Protein AF-A0A9E2Q1B6-F1 (afdb_monomer_lite)

Secondary structure (DSSP, 8-state):
--HHHHHHHHHHHHHHHHHHHHHTT--HHHHHHHHHHHHHHHHHHHHHHHHHHHHHHHHH-TTSTT---SHHHHHHHHT-GGGG--

Radius of gyration: 20.8 Å; chains: 1; bounding box: 37×42×51 Å

Foldseek 3Di:
DPPPVVVVVVVVVVVVVVVVVVCPPDDPVRVVVVVVVVVVVVVVVVLLVVLLVVLLCLCCDPPHPNHDPDVVVSVVCSPDVVSVVD

Sequence (86 aa):
MAKKKENNRSVEKTLWASADKLRKNMDAAEYKHIVLGLIFLKYISDAFEEKYEQLKLDFENPESEWYIKEPDAQYGALNDRDEYRG

pLDDT: mean 84.47, std 12.29, range [49.72, 96.19]

Structure (mmCIF, N/CA/C/O backbone):
data_AF-A0A9E2Q1B6-F1
#
_entry.id   AF-A0A9E2Q1B6-F1
#
loop_
_atom_site.group_PDB
_atom_site.id
_atom_site.type_symbol
_atom_site.label_atom_id
_atom_site.label_alt_id
_atom_site.label_comp_id
_atom_site.label_asym_id
_atom_site.label_entity_id
_atom_site.label_seq_id
_atom_site.pdbx_PDB_ins_code
_atom_site.Cartn_x
_atom_site.Cartn_y
_atom_site.Cartn_z
_atom_site.occupancy
_atom_site.B_iso_or_equiv
_atom_site.auth_seq_id
_atom_site.auth_comp_id
_atom_site.auth_asym_id
_atom_site.auth_atom_id
_atom_site.pdbx_PDB_model_num
ATOM 1 N N . MET A 1 1 ? -9.772 -34.499 14.137 1.00 49.72 1 MET A N 1
ATOM 2 C CA . MET A 1 1 ? -9.334 -33.217 13.534 1.00 49.72 1 MET A CA 1
ATOM 3 C C . MET A 1 1 ? -9.811 -31.998 14.355 1.00 49.72 1 MET A C 1
ATOM 5 O O . MET A 1 1 ? -10.502 -31.144 13.822 1.00 49.72 1 MET A O 1
ATOM 9 N N . ALA A 1 2 ? -9.458 -31.880 15.648 1.00 56.50 2 ALA A N 1
ATOM 10 C CA . ALA A 1 2 ? -10.039 -30.857 16.548 1.00 56.50 2 ALA A CA 1
ATOM 11 C C . ALA A 1 2 ? -9.069 -29.749 17.032 1.00 56.50 2 ALA A C 1
ATOM 13 O O . ALA A 1 2 ? -9.519 -28.752 17.585 1.00 56.50 2 ALA A O 1
ATOM 14 N N . LYS A 1 3 ? -7.753 -29.861 16.791 1.00 57.62 3 LYS A N 1
ATOM 15 C CA . LYS A 1 3 ? -6.748 -28.934 17.360 1.00 57.62 3 LYS A CA 1
ATOM 16 C C . LYS A 1 3 ? -6.644 -27.554 16.686 1.00 57.62 3 LYS A C 1
ATOM 18 O O . LYS A 1 3 ? -6.135 -26.626 17.299 1.00 57.62 3 LYS A O 1
ATOM 23 N N . LYS A 1 4 ? -7.126 -27.375 15.449 1.00 54.12 4 LYS A N 1
ATOM 24 C CA . LYS A 1 4 ? -6.940 -26.111 14.696 1.00 54.12 4 LYS A CA 1
ATOM 25 C C . LYS A 1 4 ? -7.891 -24.983 15.137 1.00 54.12 4 LYS A C 1
ATOM 27 O O . LYS A 1 4 ? -7.566 -23.814 14.975 1.00 54.12 4 LYS A O 1
ATOM 32 N N . LYS A 1 5 ? -9.053 -25.319 15.715 1.00 55.09 5 LYS A N 1
ATOM 33 C CA . LYS A 1 5 ? -10.111 -24.346 16.060 1.00 55.09 5 LYS A CA 1
ATOM 34 C C . LYS A 1 5 ? -9.902 -23.670 17.425 1.00 55.09 5 LYS A C 1
ATOM 36 O O . LYS A 1 5 ? -10.336 -22.537 17.603 1.00 55.09 5 LYS A O 1
ATOM 41 N N . GLU A 1 6 ? -9.226 -24.332 18.369 1.00 58.16 6 GLU A N 1
ATOM 42 C CA . GLU A 1 6 ? -8.869 -23.732 19.668 1.00 58.16 6 GLU A CA 1
ATOM 43 C C . GLU A 1 6 ? -7.772 -22.672 19.548 1.00 58.16 6 GLU A C 1
ATOM 45 O O . GLU A 1 6 ? -7.898 -21.602 20.143 1.00 58.16 6 GLU A O 1
ATOM 50 N N . ASN A 1 7 ? -6.740 -22.925 18.735 1.00 63.91 7 ASN A N 1
ATOM 51 C CA . ASN A 1 7 ? -5.626 -21.988 18.569 1.00 63.91 7 ASN A CA 1
ATOM 52 C C . ASN A 1 7 ? -6.076 -20.639 17.986 1.00 63.91 7 ASN A C 1
ATOM 54 O O . ASN A 1 7 ? -5.638 -19.603 18.474 1.00 63.91 7 ASN A O 1
ATOM 58 N N . ASN A 1 8 ? -7.002 -20.626 17.018 1.00 66.31 8 ASN A N 1
ATOM 59 C CA . ASN A 1 8 ? -7.537 -19.365 16.486 1.00 66.31 8 ASN A CA 1
ATOM 60 C C . ASN A 1 8 ? -8.274 -18.550 17.554 1.00 66.31 8 ASN A C 1
ATOM 62 O O . ASN A 1 8 ? -8.022 -17.358 17.683 1.00 66.31 8 ASN A O 1
ATOM 66 N N . ARG A 1 9 ? -9.112 -19.190 18.381 1.00 69.19 9 ARG A N 1
ATOM 67 C CA . ARG A 1 9 ? -9.814 -18.491 19.473 1.00 69.19 9 ARG A CA 1
ATOM 68 C C . ARG A 1 9 ? -8.855 -17.919 20.514 1.00 69.19 9 ARG A C 1
ATOM 70 O O . ARG A 1 9 ? -9.149 -16.894 21.121 1.00 69.19 9 ARG A O 1
ATOM 77 N N . SER A 1 10 ? -7.737 -18.599 20.762 1.00 79.56 10 SER A N 1
ATOM 78 C CA . SER A 1 10 ? -6.686 -18.114 21.660 1.00 79.56 10 SER A CA 1
ATOM 79 C C . SER A 1 10 ? -6.014 -16.860 21.099 1.00 79.56 10 SER A C 1
ATOM 81 O O . SER A 1 10 ? -5.869 -15.882 21.829 1.00 79.56 10 SER A O 1
ATOM 83 N N . VAL A 1 11 ? -5.656 -16.863 19.814 1.00 84.44 11 VAL A N 1
ATOM 84 C CA . VAL A 1 11 ? -5.032 -15.713 19.147 1.00 84.44 11 VAL A CA 1
ATOM 85 C C . VAL A 1 11 ? -5.999 -14.532 19.082 1.00 84.44 11 VAL A C 1
ATOM 87 O O . VAL A 1 11 ? -5.632 -13.429 19.476 1.00 84.44 11 VAL A O 1
ATOM 90 N N . GLU A 1 12 ? -7.252 -14.768 18.688 1.00 82.75 12 GLU A N 1
ATOM 91 C CA . GLU A 1 12 ? -8.315 -13.756 18.674 1.00 82.75 12 GLU A CA 1
ATOM 92 C C . GLU A 1 12 ? -8.488 -13.101 20.049 1.00 82.75 12 GLU A C 1
ATOM 94 O O . GLU A 1 12 ? -8.493 -11.877 20.146 1.00 82.75 12 GLU A O 1
ATOM 99 N N . LYS A 1 13 ? -8.557 -13.893 21.130 1.00 86.19 13 LYS A N 1
ATOM 100 C CA . LYS A 1 13 ? -8.661 -13.365 22.501 1.00 86.19 13 LYS A CA 1
ATOM 101 C C . LYS A 1 13 ? -7.455 -12.523 22.902 1.00 86.19 13 LYS A C 1
ATOM 103 O O . LYS A 1 13 ? -7.634 -11.480 23.527 1.00 86.19 13 LYS A O 1
ATOM 108 N N . THR A 1 14 ? -6.244 -12.959 22.564 1.00 86.12 14 THR A N 1
ATOM 109 C CA . THR A 1 14 ? -5.021 -12.210 22.883 1.00 86.12 14 THR A CA 1
ATOM 110 C C . THR A 1 14 ? -4.964 -10.895 22.107 1.00 86.12 14 THR A C 1
ATOM 112 O O . THR A 1 14 ? -4.644 -9.858 22.691 1.00 86.12 14 THR A O 1
ATOM 115 N N . LEU A 1 15 ? -5.333 -10.903 20.824 1.00 82.94 15 LEU A N 1
ATOM 116 C CA . LEU A 1 15 ? -5.427 -9.695 20.002 1.00 82.94 15 LEU A CA 1
ATOM 117 C C . LEU A 1 15 ? -6.498 -8.738 20.541 1.00 82.94 15 LEU A C 1
ATOM 119 O O . LEU A 1 15 ? -6.228 -7.548 20.688 1.00 82.94 15 LEU A O 1
ATOM 123 N N . TRP A 1 16 ? -7.662 -9.262 20.933 1.00 84.00 16 TRP A N 1
ATOM 124 C CA . TRP A 1 16 ? -8.750 -8.478 21.519 1.00 84.00 16 TRP A CA 1
ATOM 125 C C . TRP A 1 16 ? -8.343 -7.820 22.840 1.00 84.00 16 TRP A C 1
ATOM 127 O O . TRP A 1 16 ? -8.524 -6.620 23.015 1.00 84.00 16 TRP A O 1
ATOM 137 N N . ALA A 1 17 ? -7.710 -8.574 23.743 1.00 85.06 17 ALA A N 1
ATOM 138 C CA . ALA A 1 17 ? -7.219 -8.051 25.017 1.00 85.06 17 ALA A CA 1
ATOM 139 C C . ALA A 1 17 ? -6.090 -7.019 24.844 1.00 85.06 17 ALA A C 1
ATOM 141 O O . ALA A 1 17 ? -5.956 -6.100 25.651 1.00 85.06 17 ALA A O 1
ATOM 142 N N . SER A 1 18 ? -5.265 -7.161 23.804 1.00 84.00 18 SER A N 1
ATOM 143 C CA . SER A 1 18 ? -4.199 -6.203 23.489 1.00 84.00 18 SER A CA 1
ATOM 144 C C . SER A 1 18 ? -4.777 -4.904 22.922 1.00 84.00 18 SER A C 1
ATOM 146 O O . SER A 1 18 ? -4.374 -3.821 23.343 1.00 84.00 18 SER A O 1
ATOM 148 N N . ALA A 1 19 ? -5.771 -5.005 22.035 1.00 80.19 19 ALA A N 1
ATOM 149 C CA . ALA A 1 19 ? -6.502 -3.861 21.500 1.00 80.19 19 ALA A CA 1
ATOM 150 C C . ALA A 1 19 ? -7.272 -3.104 22.597 1.00 80.19 19 ALA A C 1
ATOM 152 O O . ALA A 1 19 ? -7.219 -1.876 22.642 1.00 80.19 19 ALA A O 1
ATOM 153 N N . ASP A 1 20 ? -7.916 -3.825 23.519 1.00 78.25 20 ASP A N 1
ATOM 154 C CA . ASP A 1 20 ? -8.652 -3.244 24.650 1.00 78.25 20 ASP A CA 1
ATOM 155 C C . ASP A 1 20 ? -7.723 -2.451 25.589 1.00 78.25 20 ASP A C 1
ATOM 157 O O . ASP A 1 20 ? -8.017 -1.319 25.974 1.00 78.25 20 ASP A O 1
ATOM 161 N N . LYS A 1 21 ? -6.520 -2.979 25.862 1.00 80.75 21 LYS A N 1
ATOM 162 C CA . LYS A 1 21 ? -5.485 -2.274 26.639 1.00 80.75 21 LYS A CA 1
ATOM 163 C C . LYS A 1 21 ? -4.974 -1.002 25.959 1.00 80.75 21 LYS A C 1
ATOM 165 O O . LYS A 1 21 ? -4.697 -0.023 26.648 1.00 80.75 21 LYS A O 1
ATOM 170 N N . LEU A 1 22 ? -4.831 -1.008 24.632 1.00 74.00 22 LEU A N 1
ATOM 171 C CA . LEU A 1 22 ? -4.364 0.151 23.861 1.00 74.00 22 LEU A CA 1
ATOM 172 C C . LEU A 1 22 ? -5.437 1.242 23.735 1.00 74.00 22 LEU A C 1
ATOM 174 O O . LEU A 1 22 ? -5.097 2.418 23.623 1.00 74.00 22 LEU A O 1
ATOM 178 N N . ARG A 1 23 ? -6.723 0.870 23.787 1.00 68.56 23 ARG A N 1
ATOM 179 C CA . ARG A 1 23 ? -7.853 1.790 23.609 1.00 68.56 23 ARG A CA 1
ATOM 180 C C . ARG A 1 23 ? -7.965 2.848 24.721 1.00 68.56 23 ARG A C 1
ATOM 182 O O . ARG A 1 23 ? -8.367 3.969 24.419 1.00 68.56 23 ARG A O 1
ATOM 189 N N . LYS A 1 24 ? -7.608 2.534 25.980 1.00 70.19 24 LYS A N 1
ATOM 190 C CA . LYS A 1 24 ? -7.858 3.397 27.168 1.00 70.19 24 LYS A CA 1
ATOM 191 C C . LYS A 1 24 ? -9.330 3.900 27.217 1.00 70.19 24 LYS A C 1
ATOM 193 O O . LYS A 1 24 ? -10.179 3.377 26.502 1.00 70.19 24 LYS A O 1
ATOM 198 N N . ASN A 1 25 ? -9.670 4.883 28.067 1.00 62.06 25 ASN A N 1
ATOM 199 C CA . ASN A 1 25 ? -11.033 5.454 28.211 1.00 62.06 25 ASN A CA 1
ATOM 200 C C . ASN A 1 25 ? -11.499 6.288 26.992 1.00 62.06 25 ASN A C 1
ATOM 202 O O . ASN A 1 25 ? -12.021 7.386 27.153 1.00 62.06 25 ASN A O 1
ATOM 206 N N . MET A 1 26 ? -11.269 5.820 25.771 1.00 66.56 26 MET A N 1
ATOM 207 C CA . MET A 1 26 ? -11.764 6.478 24.569 1.00 66.56 26 MET A CA 1
ATOM 208 C C . MET A 1 26 ? -13.219 6.076 24.335 1.00 66.56 26 MET A C 1
ATOM 210 O O . MET A 1 26 ? -13.561 4.892 24.446 1.00 66.56 26 MET A O 1
ATOM 214 N N . ASP A 1 27 ? -14.081 7.043 24.027 1.00 70.75 27 ASP A N 1
ATOM 215 C CA . ASP A 1 27 ? -15.485 6.766 23.743 1.00 70.75 27 ASP A CA 1
ATOM 216 C C . ASP A 1 27 ? -15.625 5.968 22.433 1.00 70.75 27 ASP A C 1
ATOM 218 O O . ASP A 1 27 ? -14.814 6.071 21.509 1.00 70.75 27 ASP A O 1
ATOM 222 N N . ALA A 1 28 ? -16.657 5.128 22.333 1.00 66.25 28 ALA A N 1
ATOM 223 C CA . ALA A 1 28 ? -16.918 4.348 21.125 1.00 66.25 28 ALA A CA 1
ATO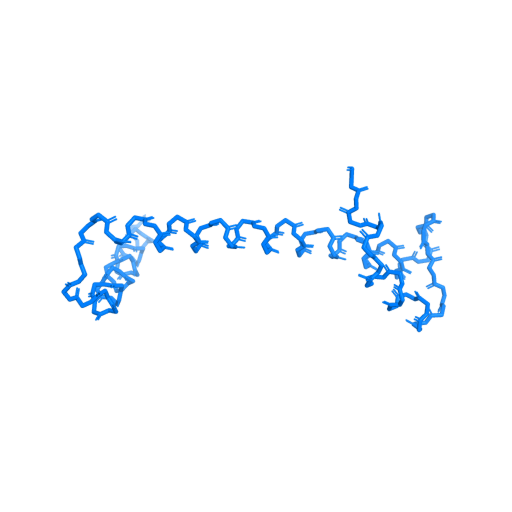M 224 C C . ALA A 1 28 ? -17.128 5.243 19.888 1.00 66.25 28 ALA A C 1
ATOM 226 O O . ALA A 1 28 ? -16.780 4.835 18.775 1.00 66.25 28 ALA A O 1
ATOM 227 N N . ALA A 1 29 ? -17.634 6.468 20.082 1.00 72.19 29 ALA A N 1
ATOM 228 C CA . ALA A 1 29 ? -17.794 7.449 19.017 1.00 72.19 29 ALA A CA 1
ATOM 229 C C . ALA A 1 29 ? -16.457 7.959 18.450 1.00 72.19 29 ALA A C 1
ATOM 231 O O . ALA A 1 29 ? -16.396 8.244 17.258 1.00 72.19 29 ALA A O 1
ATOM 232 N N . GLU A 1 30 ? -15.388 8.016 19.248 1.00 71.44 30 GLU A N 1
ATOM 233 C CA . GLU A 1 30 ? -14.043 8.414 18.803 1.00 71.44 30 GLU A CA 1
ATOM 234 C C . GLU A 1 30 ? -13.261 7.220 18.233 1.00 71.44 30 GLU A C 1
ATOM 236 O O . GLU A 1 30 ? -12.588 7.337 17.207 1.00 71.44 30 GLU A O 1
ATOM 241 N N . TYR A 1 31 ? -13.435 6.030 18.822 1.00 72.44 31 TYR A N 1
ATOM 242 C CA . TYR A 1 31 ? -12.774 4.799 18.377 1.00 72.44 31 TYR A CA 1
ATOM 243 C C . TYR A 1 31 ? -13.111 4.427 16.926 1.00 72.44 31 TYR A C 1
ATOM 245 O O . TYR A 1 31 ? -12.232 3.973 16.192 1.00 72.44 31 TYR A O 1
ATO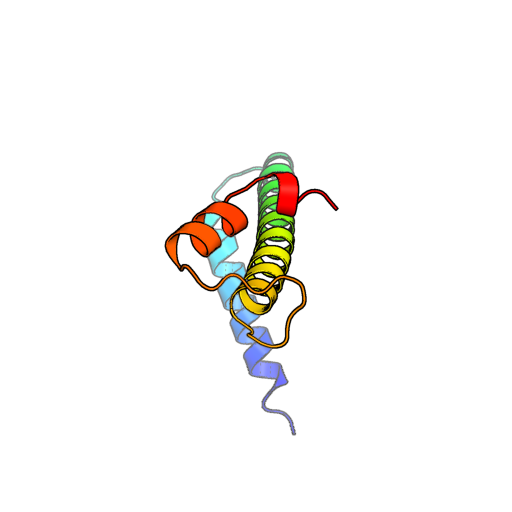M 253 N N . LYS A 1 32 ? -14.355 4.662 16.473 1.00 79.00 32 LYS A N 1
ATOM 254 C CA . LYS A 1 32 ? -14.761 4.346 15.091 1.00 79.00 32 LYS A CA 1
ATOM 255 C C . LYS A 1 32 ? -13.931 5.106 14.053 1.00 79.00 32 LYS A C 1
ATOM 257 O O . LYS A 1 32 ? -13.600 4.536 13.023 1.00 79.00 32 LYS A O 1
ATOM 262 N N . HIS A 1 33 ? -13.566 6.362 14.321 1.00 82.06 33 HIS A N 1
ATOM 263 C CA . HIS A 1 33 ? -12.812 7.183 13.374 1.00 82.06 33 HIS A CA 1
ATOM 264 C C . HIS A 1 33 ? -11.364 6.710 13.258 1.00 82.06 33 HIS A C 1
ATOM 266 O O . HIS A 1 33 ? -10.842 6.611 12.152 1.00 82.06 33 HIS A O 1
ATOM 272 N N . ILE A 1 34 ? -10.752 6.339 14.384 1.00 83.19 34 ILE A N 1
ATOM 273 C CA . ILE A 1 34 ? -9.390 5.799 14.405 1.00 83.19 34 ILE A CA 1
ATOM 274 C C . ILE A 1 34 ? -9.348 4.438 13.712 1.00 83.19 34 ILE A C 1
ATOM 276 O O . ILE A 1 34 ? -8.518 4.223 12.836 1.00 83.19 34 ILE A O 1
ATOM 280 N N . VAL A 1 35 ? -10.263 3.526 14.052 1.00 85.69 35 VAL A N 1
ATOM 281 C CA . VAL A 1 35 ? -10.284 2.181 13.458 1.00 85.69 35 VAL A CA 1
ATOM 282 C C . VAL A 1 35 ? -10.591 2.229 11.965 1.00 85.69 35 VAL A C 1
ATOM 284 O O . VAL A 1 35 ? -9.897 1.572 11.195 1.00 85.69 35 VAL A O 1
ATOM 287 N N . LEU A 1 36 ? -11.575 3.026 11.534 1.00 88.50 36 LEU A N 1
ATOM 288 C CA . LEU A 1 36 ? -11.855 3.209 10.107 1.00 88.50 36 LEU A CA 1
ATOM 289 C C . LEU A 1 36 ? -10.659 3.839 9.383 1.00 88.50 36 LEU A C 1
ATOM 291 O O . LEU A 1 36 ? -10.331 3.401 8.286 1.00 88.50 36 LEU A O 1
ATOM 295 N N . GLY A 1 37 ? -9.969 4.797 10.011 1.00 90.19 37 GLY A N 1
ATOM 296 C CA . GLY A 1 37 ? -8.736 5.378 9.480 1.00 90.19 37 GLY A CA 1
ATOM 297 C C . GLY A 1 37 ? -7.614 4.349 9.315 1.00 90.19 37 GLY A C 1
ATOM 298 O O . GLY A 1 37 ? -6.961 4.323 8.277 1.00 90.19 37 GLY A O 1
ATOM 299 N N . LEU A 1 38 ? -7.422 3.458 10.291 1.00 91.44 38 LEU A N 1
ATOM 300 C CA . LEU A 1 38 ? -6.412 2.396 10.226 1.00 91.44 38 LEU A CA 1
ATOM 301 C C . LEU A 1 38 ? -6.753 1.321 9.186 1.00 91.44 38 LEU A C 1
ATOM 303 O O . LEU A 1 38 ? -5.861 0.868 8.476 1.00 91.44 38 LEU A O 1
ATOM 307 N N . ILE A 1 39 ? -8.026 0.931 9.067 1.00 91.56 39 ILE A N 1
ATOM 308 C CA . ILE A 1 39 ? -8.481 -0.007 8.027 1.00 91.56 39 ILE A CA 1
ATOM 309 C C . ILE A 1 39 ? -8.274 0.607 6.643 1.00 91.56 39 ILE A C 1
ATOM 311 O O . ILE A 1 39 ? -7.765 -0.059 5.747 1.00 91.56 39 ILE A O 1
ATOM 315 N N . PHE A 1 40 ? -8.637 1.878 6.477 1.00 93.88 40 PHE A N 1
ATOM 316 C CA . PHE A 1 40 ? -8.436 2.601 5.228 1.00 93.88 40 PHE A CA 1
ATOM 317 C C . PHE A 1 40 ? -6.951 2.724 4.870 1.00 93.88 40 PHE A C 1
ATOM 319 O O . PHE A 1 40 ? -6.575 2.455 3.732 1.00 93.88 40 PHE A O 1
ATOM 326 N N . LEU A 1 41 ? -6.098 3.065 5.843 1.00 94.06 41 LEU A N 1
ATOM 327 C CA . LEU A 1 41 ? -4.652 3.12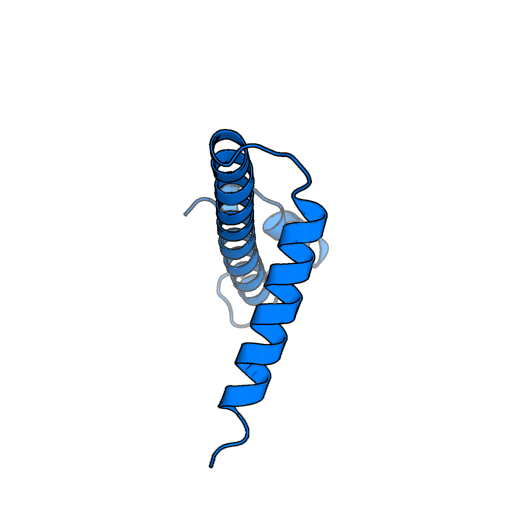8 5.643 1.00 94.06 41 LEU A CA 1
ATOM 328 C C . LEU A 1 41 ? -4.096 1.767 5.223 1.00 94.06 41 LEU A C 1
ATOM 330 O O . LEU A 1 41 ? -3.384 1.693 4.231 1.00 94.06 41 LEU A O 1
ATOM 334 N N . LYS A 1 42 ? -4.475 0.692 5.927 1.00 94.75 42 LYS A N 1
ATOM 335 C CA . LYS A 1 42 ? -4.083 -0.675 5.569 1.00 94.75 42 LYS A CA 1
ATOM 336 C C . LYS A 1 42 ? -4.525 -1.024 4.149 1.00 94.75 42 LYS A C 1
ATOM 338 O O . LYS A 1 42 ? -3.723 -1.533 3.384 1.00 94.75 42 LYS A O 1
ATOM 343 N N . TYR A 1 43 ? -5.763 -0.702 3.781 1.00 95.44 43 TYR A N 1
ATOM 344 C CA . TYR A 1 43 ? -6.277 -0.961 2.439 1.00 95.44 43 TYR A CA 1
ATOM 345 C C . TYR A 1 43 ? -5.456 -0.260 1.346 1.00 95.44 43 TYR A C 1
ATOM 347 O O . TYR A 1 43 ? -5.084 -0.897 0.366 1.00 95.44 43 TYR A O 1
ATOM 355 N N . ILE A 1 44 ? -5.141 1.030 1.515 1.00 94.12 44 ILE A N 1
ATOM 356 C CA . ILE A 1 44 ? -4.319 1.760 0.538 1.00 94.12 44 ILE A CA 1
ATOM 357 C C . ILE A 1 44 ? -2.891 1.223 0.510 1.00 94.12 44 ILE A C 1
ATOM 359 O O . ILE A 1 44 ? -2.338 1.060 -0.574 1.00 94.12 44 ILE A O 1
ATOM 363 N N . SER A 1 45 ? -2.297 0.948 1.673 1.00 95.06 45 SER A N 1
ATOM 364 C CA . SER A 1 45 ? -0.959 0.361 1.749 1.00 95.06 45 SER A CA 1
ATOM 365 C C . SER A 1 45 ? -0.888 -0.969 1.004 1.00 95.06 45 SER A C 1
ATOM 367 O O . SER A 1 45 ? 0.051 -1.168 0.247 1.00 95.06 45 SER A O 1
ATOM 369 N N . ASP A 1 46 ? -1.902 -1.823 1.146 1.00 96.06 46 ASP A N 1
ATOM 370 C CA . ASP A 1 46 ? -1.941 -3.134 0.491 1.00 96.06 46 ASP A CA 1
ATOM 371 C C . ASP A 1 46 ? -2.118 -3.014 -1.017 1.00 96.06 46 ASP A C 1
ATOM 373 O O . ASP A 1 46 ? -1.411 -3.671 -1.773 1.00 96.06 46 ASP A O 1
ATOM 377 N N . ALA A 1 47 ? -3.021 -2.139 -1.465 1.00 94.62 47 ALA A N 1
ATOM 378 C CA . ALA A 1 47 ? -3.218 -1.886 -2.888 1.00 94.62 47 ALA A CA 1
ATOM 379 C C . ALA A 1 47 ? -1.958 -1.294 -3.545 1.00 94.62 47 ALA A C 1
ATOM 381 O O . ALA A 1 47 ? -1.627 -1.636 -4.680 1.00 94.62 47 ALA A O 1
ATOM 382 N N . PHE A 1 48 ? -1.250 -0.412 -2.833 1.00 94.50 48 PHE A N 1
ATOM 383 C CA . PHE A 1 48 ? 0.014 0.150 -3.298 1.00 94.50 48 PHE A CA 1
ATOM 384 C C . PHE A 1 48 ? 1.115 -0.912 -3.356 1.00 94.50 48 PHE A C 1
ATOM 386 O O . PHE A 1 48 ? 1.793 -1.017 -4.371 1.00 94.50 48 PHE A O 1
ATOM 393 N N . GLU A 1 49 ? 1.275 -1.710 -2.299 1.00 95.50 49 GLU A N 1
ATOM 394 C CA . GLU A 1 49 ? 2.281 -2.774 -2.226 1.00 95.50 49 GLU A CA 1
ATOM 395 C C . GLU A 1 49 ? 2.052 -3.833 -3.312 1.00 95.50 49 GLU A C 1
ATOM 397 O O . GLU A 1 49 ? 2.992 -4.227 -3.996 1.00 95.50 49 GLU A O 1
ATOM 402 N N . GLU A 1 50 ? 0.798 -4.220 -3.561 1.00 95.94 50 GLU A N 1
ATOM 403 C CA . GLU A 1 50 ? 0.452 -5.135 -4.652 1.00 95.94 50 GLU A CA 1
ATOM 404 C C . GLU A 1 50 ? 0.879 -4.583 -6.020 1.00 95.94 50 GLU A C 1
ATOM 406 O O . GLU A 1 50 ? 1.456 -5.309 -6.832 1.00 95.94 50 GLU A O 1
ATOM 411 N N . LYS A 1 51 ? 0.626 -3.295 -6.281 1.00 95.19 51 LYS A N 1
ATOM 412 C CA . LYS A 1 51 ? 1.033 -2.644 -7.533 1.00 95.19 51 LYS A CA 1
ATOM 413 C C . LYS A 1 51 ? 2.544 -2.483 -7.646 1.00 95.19 51 LYS A C 1
ATOM 415 O O . LYS A 1 51 ? 3.091 -2.733 -8.715 1.00 95.19 51 LYS A O 1
ATOM 420 N N . TYR A 1 52 ? 3.208 -2.119 -6.553 1.00 95.50 52 TYR A N 1
ATOM 421 C CA . TYR A 1 52 ? 4.661 -2.000 -6.485 1.00 95.50 52 TYR A CA 1
ATOM 422 C C . TYR A 1 52 ? 5.340 -3.325 -6.849 1.00 95.50 52 TYR A C 1
ATOM 424 O O . TYR A 1 52 ? 6.225 -3.352 -7.700 1.00 95.50 52 TYR A O 1
ATOM 432 N N . GLU A 1 53 ? 4.899 -4.435 -6.251 1.00 96.19 53 GLU A N 1
ATOM 433 C CA . GLU A 1 53 ? 5.472 -5.756 -6.525 1.00 96.19 53 GLU A CA 1
ATOM 434 C C . GLU A 1 53 ? 5.203 -6.213 -7.967 1.00 96.19 53 GLU A C 1
ATOM 436 O O . GLU A 1 53 ? 6.087 -6.796 -8.590 1.00 96.19 53 GLU A O 1
ATOM 441 N N . GLN A 1 54 ? 4.029 -5.904 -8.532 1.00 95.06 54 GLN A N 1
ATOM 442 C CA . GLN A 1 54 ? 3.739 -6.161 -9.951 1.00 95.06 54 GLN A CA 1
ATOM 443 C C . GLN A 1 54 ? 4.718 -5.416 -10.869 1.00 95.06 54 GLN A C 1
ATOM 445 O O . GLN A 1 54 ? 5.403 -6.048 -11.668 1.00 95.06 54 GLN A O 1
ATOM 450 N N . LEU A 1 55 ? 4.842 -4.095 -10.704 1.00 94.88 55 LEU A N 1
ATOM 451 C CA . LEU A 1 55 ? 5.745 -3.269 -11.514 1.00 94.88 55 LEU A CA 1
ATOM 452 C C . LEU A 1 55 ? 7.201 -3.707 -11.367 1.00 94.88 55 LEU A C 1
ATOM 454 O O . LEU A 1 55 ? 7.940 -3.779 -12.342 1.00 94.88 55 LEU A O 1
ATOM 458 N N . LYS A 1 56 ? 7.619 -4.048 -10.147 1.00 95.25 56 LYS A N 1
ATOM 459 C CA . LYS A 1 56 ? 8.975 -4.524 -9.882 1.00 95.25 56 LYS A CA 1
ATOM 460 C C . LYS A 1 56 ? 9.274 -5.818 -10.629 1.00 95.25 56 LYS A C 1
ATOM 462 O O . LYS A 1 56 ? 10.328 -5.923 -11.250 1.00 95.25 56 LYS A O 1
ATOM 467 N N . LEU A 1 57 ? 8.350 -6.778 -10.603 1.00 95.38 57 LEU A N 1
ATOM 468 C CA . LEU A 1 57 ? 8.490 -8.016 -11.368 1.00 95.38 57 LEU A CA 1
ATOM 469 C C . LEU A 1 57 ? 8.573 -7.738 -12.871 1.00 95.38 57 LEU A C 1
ATOM 471 O O . LEU A 1 57 ? 9.428 -8.312 -13.546 1.00 95.38 57 LEU A O 1
ATOM 475 N N . ASP A 1 58 ? 7.733 -6.840 -13.381 1.00 94.38 58 ASP A N 1
ATOM 476 C CA . ASP A 1 58 ? 7.721 -6.479 -14.797 1.00 94.38 58 ASP A CA 1
ATOM 477 C C . ASP A 1 58 ? 9.013 -5.770 -15.226 1.00 94.38 58 ASP A C 1
ATOM 479 O O . ASP A 1 58 ? 9.508 -6.026 -16.322 1.00 94.38 58 ASP A O 1
ATOM 483 N N . PHE A 1 59 ? 9.595 -4.926 -14.372 1.00 94.50 59 PHE A N 1
ATOM 484 C CA . PHE A 1 59 ? 10.834 -4.204 -14.673 1.00 94.50 59 PHE A CA 1
ATOM 485 C C . PHE A 1 59 ? 12.090 -5.071 -14.519 1.00 94.50 59 PHE A C 1
ATOM 487 O O . PHE A 1 59 ? 13.087 -4.820 -15.197 1.00 94.50 59 PHE A O 1
ATOM 494 N N . GLU A 1 60 ? 12.065 -6.087 -13.650 1.00 93.69 60 GLU A N 1
ATOM 495 C CA . GLU A 1 60 ? 13.191 -7.002 -13.416 1.00 93.69 60 GLU A CA 1
ATOM 496 C C . GLU A 1 60 ? 13.216 -8.195 -14.386 1.00 93.69 60 GLU A C 1
ATOM 498 O O . GLU A 1 60 ? 14.289 -8.749 -14.638 1.00 93.69 60 GLU A O 1
ATOM 503 N N . ASN A 1 61 ? 12.068 -8.604 -14.937 1.00 94.75 61 ASN A N 1
ATOM 504 C CA . ASN A 1 61 ? 11.961 -9.778 -15.802 1.00 94.75 61 ASN A CA 1
ATOM 505 C C . ASN A 1 61 ? 12.427 -9.487 -17.244 1.00 94.75 61 ASN A C 1
ATOM 507 O O . ASN A 1 61 ? 11.730 -8.763 -17.949 1.00 94.75 61 ASN A O 1
ATOM 511 N N . PRO A 1 62 ? 13.510 -10.114 -17.753 1.00 93.31 62 PRO A N 1
ATOM 512 C CA . PRO A 1 62 ? 14.007 -9.885 -19.116 1.00 93.31 62 PRO A CA 1
ATOM 513 C C . PRO A 1 62 ? 13.037 -10.250 -20.248 1.00 93.31 62 PRO A C 1
ATOM 515 O O . PRO A 1 62 ? 13.255 -9.841 -21.386 1.00 93.31 62 PRO A O 1
ATOM 518 N N . GLU A 1 63 ? 12.006 -11.049 -19.964 1.00 94.06 63 GLU A N 1
ATOM 519 C CA . GLU A 1 63 ? 10.970 -11.434 -20.933 1.00 94.06 63 GLU A CA 1
ATOM 520 C C . GLU A 1 63 ? 9.748 -10.499 -20.916 1.00 94.06 63 GLU A C 1
ATOM 522 O O . GLU A 1 63 ? 8.852 -10.644 -21.746 1.00 94.06 63 GLU A O 1
ATOM 527 N N . SER A 1 64 ? 9.692 -9.553 -19.976 1.00 93.88 64 SER A N 1
ATOM 528 C CA . SER A 1 64 ? 8.619 -8.563 -19.877 1.00 93.88 64 SER A CA 1
ATOM 529 C C . SER A 1 64 ? 8.777 -7.460 -20.925 1.00 93.88 64 SER A C 1
ATOM 531 O O . SER A 1 64 ? 9.885 -7.002 -21.204 1.00 93.88 64 SER A O 1
ATOM 533 N N . GLU A 1 65 ? 7.655 -6.966 -21.457 1.00 91.25 65 GLU A N 1
ATOM 534 C CA . GLU A 1 65 ? 7.633 -5.788 -22.340 1.00 91.25 65 GLU A CA 1
ATOM 535 C C . GLU A 1 65 ? 8.139 -4.517 -21.640 1.00 91.25 65 GLU A C 1
ATOM 537 O O . GLU A 1 65 ? 8.624 -3.599 -22.298 1.00 91.25 65 GLU A O 1
ATOM 542 N N . TRP A 1 66 ? 8.059 -4.487 -20.309 1.00 91.31 66 TRP A N 1
ATOM 543 C CA . TRP A 1 66 ? 8.450 -3.357 -19.469 1.00 91.31 66 TRP A CA 1
ATOM 544 C C . TRP A 1 66 ? 9.819 -3.550 -18.807 1.00 91.31 66 TRP A C 1
ATOM 546 O O . TRP A 1 66 ? 10.166 -2.810 -17.892 1.00 91.31 66 TRP A O 1
ATOM 556 N N . TYR A 1 67 ? 10.615 -4.524 -19.257 1.00 94.75 67 TYR A N 1
ATOM 557 C CA . TYR A 1 67 ? 11.938 -4.786 -18.696 1.00 94.75 67 TYR A CA 1
ATOM 558 C C . TYR A 1 67 ? 12.859 -3.561 -18.775 1.00 94.75 67 TYR A C 1
ATOM 560 O O . TYR A 1 67 ? 13.092 -3.002 -19.850 1.00 94.75 67 TYR A O 1
ATOM 568 N N . ILE A 1 68 ? 13.468 -3.197 -17.647 1.00 92.81 68 ILE A N 1
ATOM 569 C CA . ILE A 1 68 ? 14.473 -2.137 -17.567 1.00 92.81 68 ILE A CA 1
ATOM 570 C C . ILE A 1 68 ? 15.793 -2.777 -17.151 1.00 92.81 68 ILE A C 1
ATOM 572 O O . ILE A 1 68 ? 15.879 -3.442 -16.124 1.00 92.81 68 ILE A O 1
ATOM 576 N N . LYS A 1 69 ? 16.851 -2.579 -17.939 1.00 93.12 69 LYS A N 1
ATOM 577 C CA . LYS A 1 69 ? 18.151 -3.215 -17.686 1.00 93.12 69 LYS A CA 1
ATOM 578 C C . LYS A 1 69 ? 18.949 -2.514 -16.585 1.00 93.12 69 LYS A C 1
ATOM 580 O O . LYS A 1 69 ? 19.673 -3.173 -15.839 1.00 93.12 69 LYS A O 1
ATOM 585 N N . GLU A 1 70 ? 18.878 -1.186 -16.516 1.00 94.62 70 GLU A N 1
ATOM 586 C CA . GLU A 1 70 ? 19.626 -0.384 -15.549 1.00 94.62 70 GLU A CA 1
ATOM 587 C C . GLU A 1 70 ? 18.898 -0.295 -14.188 1.00 94.62 70 GLU A C 1
ATOM 589 O O . GLU A 1 70 ? 17.793 0.247 -14.130 1.00 94.62 70 GLU A O 1
ATOM 594 N N . PRO A 1 71 ? 19.517 -0.725 -13.066 1.00 90.38 71 PRO A N 1
ATOM 595 C CA . PRO A 1 71 ? 18.876 -0.692 -11.743 1.00 90.38 71 PRO A CA 1
ATOM 596 C C . PRO A 1 71 ? 18.448 0.706 -11.273 1.00 90.38 71 PRO A C 1
ATOM 598 O O . PRO A 1 71 ? 17.404 0.862 -10.642 1.00 90.38 71 PRO A O 1
ATOM 601 N N . ASP A 1 72 ? 19.219 1.745 -11.603 1.00 92.62 72 ASP A N 1
ATOM 602 C CA . ASP A 1 72 ? 18.872 3.124 -11.234 1.00 92.62 72 ASP A CA 1
ATOM 603 C C . ASP A 1 72 ? 17.613 3.606 -11.971 1.00 92.62 72 ASP A C 1
ATOM 605 O O . ASP A 1 72 ? 16.789 4.327 -11.404 1.00 92.62 72 ASP A O 1
ATOM 609 N N . ALA A 1 73 ? 17.434 3.173 -13.223 1.00 92.00 73 ALA A N 1
ATOM 610 C CA . ALA A 1 73 ? 16.241 3.473 -14.006 1.00 92.00 73 ALA A CA 1
ATOM 611 C C . A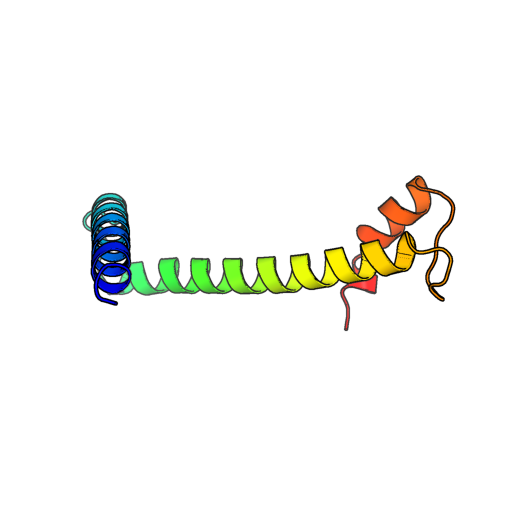LA A 1 73 ? 15.027 2.676 -13.503 1.00 92.00 73 ALA A C 1
ATOM 613 O O . ALA A 1 73 ? 13.940 3.243 -13.421 1.00 92.00 73 ALA A O 1
ATOM 614 N N . GLN A 1 74 ? 15.216 1.418 -13.078 1.00 90.94 74 GLN A N 1
ATOM 615 C CA . GLN A 1 74 ? 14.173 0.636 -12.399 1.00 90.94 74 GLN A CA 1
ATOM 616 C C . GLN A 1 74 ? 13.687 1.346 -11.134 1.00 90.94 74 GLN A C 1
ATOM 618 O O . GLN A 1 74 ? 12.487 1.516 -10.936 1.00 90.94 74 GLN A O 1
ATOM 623 N N . TYR A 1 75 ? 14.614 1.801 -10.284 1.00 90.62 75 TYR A N 1
ATOM 624 C CA . TYR A 1 75 ? 14.264 2.528 -9.065 1.00 90.62 75 TYR A CA 1
ATOM 625 C C . TYR A 1 75 ? 13.540 3.842 -9.379 1.00 90.62 75 TYR A C 1
ATOM 627 O O . TYR A 1 75 ? 12.582 4.192 -8.692 1.00 90.62 75 TYR A O 1
ATOM 635 N N . GLY A 1 76 ? 13.967 4.561 -10.421 1.00 93.00 76 GLY A N 1
ATOM 636 C CA . GLY A 1 76 ? 13.277 5.754 -10.906 1.00 93.00 76 GLY A CA 1
ATOM 637 C C . GLY A 1 76 ? 11.829 5.467 -11.306 1.00 93.00 76 GLY A C 1
ATOM 638 O O . GLY A 1 76 ? 10.927 6.131 -10.804 1.00 93.00 76 GLY A O 1
ATOM 639 N N . ALA A 1 77 ? 11.613 4.440 -12.131 1.00 92.00 77 ALA A N 1
ATOM 640 C CA . ALA A 1 77 ? 10.287 4.032 -12.592 1.00 92.00 77 ALA A CA 1
ATOM 641 C C . ALA A 1 77 ? 9.392 3.551 -11.436 1.00 92.00 77 ALA A C 1
ATOM 643 O O . ALA A 1 77 ? 8.254 3.987 -11.311 1.00 92.00 77 ALA A O 1
AT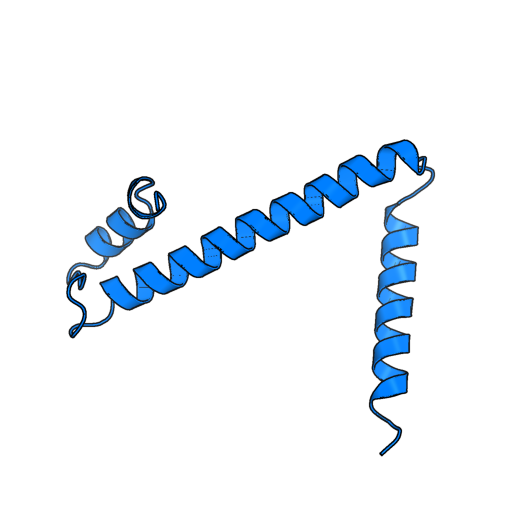OM 644 N N . LEU A 1 78 ? 9.920 2.744 -10.507 1.00 93.38 78 LEU A N 1
ATOM 645 C CA . LEU A 1 78 ? 9.166 2.278 -9.333 1.00 93.38 78 LEU A CA 1
ATOM 646 C C . LEU A 1 78 ? 8.721 3.399 -8.393 1.00 93.38 78 LEU A C 1
ATOM 648 O O . LEU A 1 78 ? 7.780 3.203 -7.626 1.00 93.38 78 LEU A O 1
ATOM 652 N N . ASN A 1 79 ? 9.396 4.548 -8.406 1.00 91.62 79 ASN A N 1
ATOM 653 C CA . ASN A 1 79 ? 9.027 5.709 -7.596 1.00 91.62 79 ASN A CA 1
ATOM 654 C C . ASN A 1 79 ? 8.270 6.778 -8.395 1.00 91.62 79 ASN A C 1
ATOM 656 O O . ASN A 1 79 ? 7.885 7.802 -7.820 1.00 91.62 79 ASN A O 1
ATOM 660 N N . ASP A 1 80 ? 8.048 6.565 -9.693 1.00 93.06 80 ASP A N 1
ATOM 661 C CA . ASP A 1 80 ? 7.234 7.465 -10.491 1.00 93.06 80 ASP A CA 1
ATOM 662 C C . ASP A 1 80 ? 5.758 7.270 -10.133 1.00 93.06 80 ASP A C 1
ATOM 664 O O . ASP A 1 80 ? 5.210 6.171 -10.173 1.00 93.06 80 ASP A O 1
ATOM 668 N N . ARG A 1 81 ? 5.094 8.368 -9.767 1.00 89.31 81 ARG A N 1
ATOM 669 C CA . ARG A 1 81 ? 3.676 8.367 -9.401 1.00 89.31 81 ARG A CA 1
ATOM 670 C C . ARG A 1 81 ? 2.798 7.956 -10.579 1.00 89.31 81 ARG A C 1
ATOM 672 O O . ARG A 1 81 ? 1.710 7.429 -10.349 1.00 89.31 81 ARG A O 1
ATOM 679 N N . ASP A 1 82 ? 3.213 8.259 -11.804 1.00 90.75 82 ASP A N 1
ATOM 680 C CA . ASP A 1 82 ? 2.390 8.011 -12.981 1.00 90.75 82 ASP A CA 1
ATOM 681 C C . ASP A 1 82 ? 2.239 6.507 -13.272 1.00 90.75 82 ASP A C 1
ATOM 683 O O . ASP A 1 82 ? 1.174 6.102 -13.727 1.00 90.75 82 ASP A O 1
ATOM 687 N N . GLU A 1 83 ? 3.183 5.666 -12.839 1.00 88.31 83 GLU A N 1
ATOM 688 C CA . GLU A 1 83 ? 3.088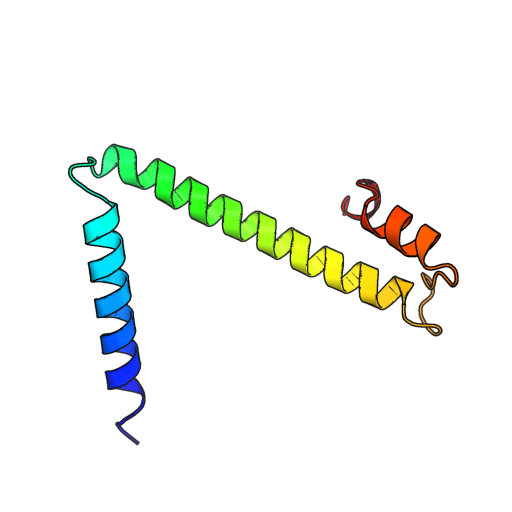 4.197 -12.931 1.00 88.31 83 GLU A CA 1
ATOM 689 C C . GLU A 1 83 ? 2.017 3.594 -11.999 1.00 88.31 83 GLU A C 1
ATOM 691 O O . GLU A 1 83 ? 1.499 2.502 -12.228 1.00 88.31 83 GLU A O 1
ATOM 696 N N . TYR A 1 84 ? 1.619 4.327 -10.953 1.00 88.06 84 TYR A N 1
ATOM 697 C CA . TYR A 1 84 ? 0.554 3.918 -10.024 1.00 88.06 84 TYR A CA 1
ATOM 698 C C . TYR A 1 84 ? -0.811 4.501 -10.392 1.00 88.06 84 TYR A C 1
ATOM 700 O O . TYR A 1 84 ? -1.791 4.315 -9.662 1.00 88.06 84 TYR A O 1
ATOM 708 N N . ARG A 1 85 ? -0.897 5.234 -11.506 1.00 83.88 85 ARG A N 1
ATOM 709 C CA . ARG A 1 85 ? -2.153 5.771 -12.029 1.00 83.88 85 ARG A CA 1
ATOM 710 C C . ARG A 1 85 ? -2.759 4.767 -13.006 1.00 83.88 85 ARG A C 1
ATOM 712 O O . ARG A 1 85 ? -2.501 4.826 -14.202 1.00 83.88 85 ARG A O 1
ATOM 719 N N . GLY A 1 86 ? -3.554 3.847 -12.461 1.00 65.62 86 GLY A N 1
ATOM 720 C CA . GLY A 1 86 ? -4.453 2.982 -13.235 1.00 65.62 86 GLY A CA 1
ATOM 721 C C . GLY A 1 86 ? -5.669 3.719 -13.784 1.00 65.62 86 GLY A C 1
ATOM 722 O O . GLY A 1 86 ? -6.102 4.708 -13.145 1.00 65.62 86 GLY A O 1
#